Protein AF-A0A538CYM4-F1 (afdb_monomer)

Radius of gyration: 8.8 Å; Cα contacts (8 Å, |Δi|>4): 23; chains: 1; bounding bo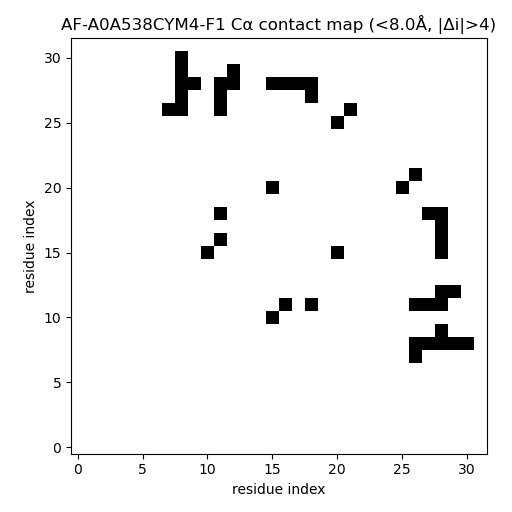x: 18×19×18 Å

Mean predicted aligned error: 3.82 Å

Sequence (32 aa):
YGGNYTRLVQLKKKYDPKNLFHMNANVPPSEV

pLDDT: mean 87.24, std 7.88, range [57.66, 93.69]

Foldseek 3Di:
DPPCLVVVLVVCCVPPVVPPPDDDPDRHVDDD

Structure (mmCIF, N/CA/C/O backbone):
data_AF-A0A538CYM4-F1
#
_entry.id   AF-A0A538CYM4-F1
#
loop_
_atom_site.group_PDB
_atom_site.id
_atom_site.type_symbol
_atom_site.label_atom_id
_atom_site.label_alt_id
_atom_site.label_comp_id
_atom_site.label_asym_id
_atom_site.label_entity_id
_atom_site.label_seq_id
_atom_site.pdbx_PDB_ins_code
_atom_site.Cartn_x
_atom_site.Cartn_y
_atom_site.Cartn_z
_atom_site.occupancy
_atom_site.B_iso_or_equiv
_atom_site.auth_seq_id
_atom_site.auth_comp_id
_atom_site.auth_asym_id
_atom_site.auth_atom_id
_atom_site.pdbx_PDB_model_num
ATOM 1 N N . TYR A 1 1 ? 1.150 0.406 -11.879 1.00 78.12 1 TYR A N 1
ATOM 2 C CA . TYR A 1 1 ? 0.148 1.457 -12.171 1.00 78.12 1 TYR A CA 1
ATOM 3 C C . TYR A 1 1 ? 0.741 2.832 -12.502 1.00 78.12 1 TYR A C 1
ATOM 5 O O . TYR A 1 1 ? -0.021 3.791 -12.600 1.00 78.12 1 TYR A O 1
ATOM 13 N N . GLY A 1 2 ? 2.061 2.950 -12.725 1.00 85.25 2 GLY A N 1
ATOM 14 C CA . GLY A 1 2 ? 2.699 4.228 -13.071 1.00 85.25 2 GLY A CA 1
ATOM 15 C C . GLY A 1 2 ? 2.330 5.358 -12.103 1.00 85.25 2 GLY A C 1
ATOM 16 O O . GLY A 1 2 ? 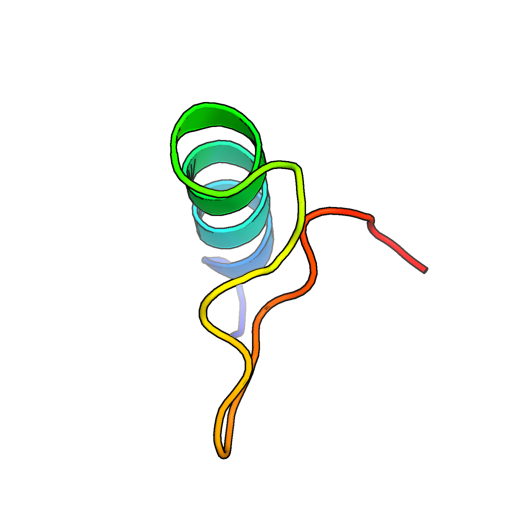2.076 5.108 -10.925 1.00 85.25 2 GLY A O 1
ATOM 17 N N . GLY A 1 3 ? 2.212 6.582 -12.619 1.00 90.00 3 GLY A N 1
ATOM 18 C CA . GLY A 1 3 ? 1.858 7.769 -11.829 1.00 90.00 3 GLY A CA 1
ATOM 19 C C . GLY A 1 3 ? 0.461 7.754 -11.188 1.00 90.00 3 GLY A C 1
ATOM 20 O O . GLY A 1 3 ? 0.186 8.570 -10.317 1.00 90.00 3 GLY A O 1
ATOM 21 N N . ASN A 1 4 ? -0.418 6.814 -11.556 1.00 91.56 4 ASN A N 1
ATOM 22 C CA . ASN A 1 4 ? -1.776 6.736 -11.004 1.00 91.56 4 ASN A CA 1
ATOM 23 C C . ASN A 1 4 ? -1.874 5.893 -9.726 1.00 91.56 4 ASN A C 1
ATOM 25 O O . ASN A 1 4 ? -2.938 5.852 -9.107 1.00 91.56 4 ASN A O 1
ATOM 29 N N . TYR A 1 5 ? -0.796 5.213 -9.323 1.00 91.12 5 TYR A N 1
ATOM 30 C CA . TYR A 1 5 ? -0.824 4.286 -8.191 1.00 91.12 5 TYR A CA 1
ATOM 31 C C . TYR A 1 5 ? -1.309 4.950 -6.897 1.00 91.12 5 TYR A C 1
ATOM 33 O O . TYR A 1 5 ? -2.230 4.448 -6.258 1.00 91.12 5 TYR A O 1
ATOM 41 N N . THR A 1 6 ? -0.787 6.133 -6.575 1.00 91.19 6 THR A N 1
ATOM 42 C CA . THR A 1 6 ? -1.145 6.876 -5.360 1.00 91.19 6 THR A CA 1
ATOM 43 C C . THR A 1 6 ? -2.639 7.203 -5.300 1.00 91.19 6 THR A C 1
ATOM 45 O O . THR A 1 6 ? -3.276 7.036 -4.260 1.00 91.19 6 THR A O 1
ATOM 48 N N . ARG A 1 7 ? -3.247 7.596 -6.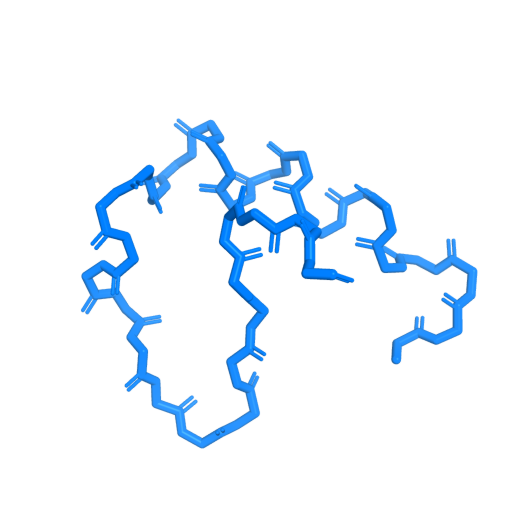431 1.00 92.88 7 ARG A N 1
ATOM 49 C CA . ARG A 1 7 ? -4.694 7.860 -6.504 1.00 92.88 7 ARG A CA 1
ATOM 50 C C . ARG A 1 7 ? -5.507 6.581 -6.301 1.00 92.88 7 ARG A C 1
ATOM 52 O O . ARG A 1 7 ? -6.532 6.612 -5.623 1.00 92.88 7 ARG A O 1
ATOM 59 N N . LEU A 1 8 ? -5.061 5.462 -6.871 1.00 92.81 8 LEU A N 1
ATOM 60 C CA . LEU A 1 8 ? -5.731 4.169 -6.711 1.00 92.81 8 LEU A CA 1
ATOM 61 C C . LEU A 1 8 ? -5.684 3.688 -5.258 1.00 92.81 8 LEU A C 1
ATOM 63 O O . LEU A 1 8 ? -6.710 3.253 -4.742 1.00 92.81 8 LEU A O 1
ATOM 67 N N . VAL A 1 9 ? -4.550 3.848 -4.572 1.00 93.00 9 VAL A N 1
ATOM 68 C CA . VAL A 1 9 ? -4.422 3.532 -3.140 1.00 93.00 9 VAL A CA 1
ATOM 69 C C . VAL A 1 9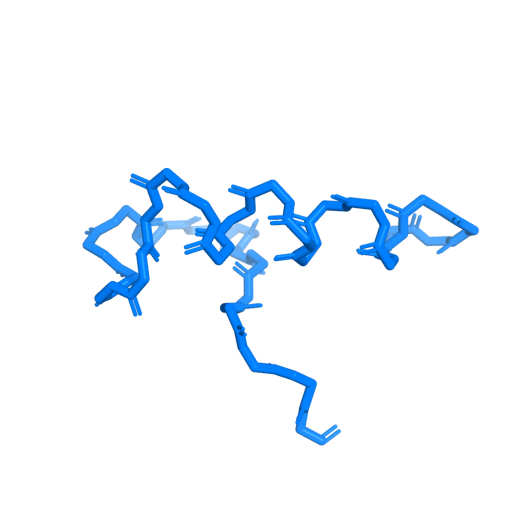 ? -5.355 4.409 -2.299 1.00 93.00 9 VAL A C 1
ATOM 71 O O . VAL A 1 9 ? -6.058 3.894 -1.432 1.00 93.00 9 VAL A O 1
ATOM 74 N N . GLN A 1 10 ? -5.437 5.718 -2.568 1.00 92.88 10 GLN A N 1
ATOM 75 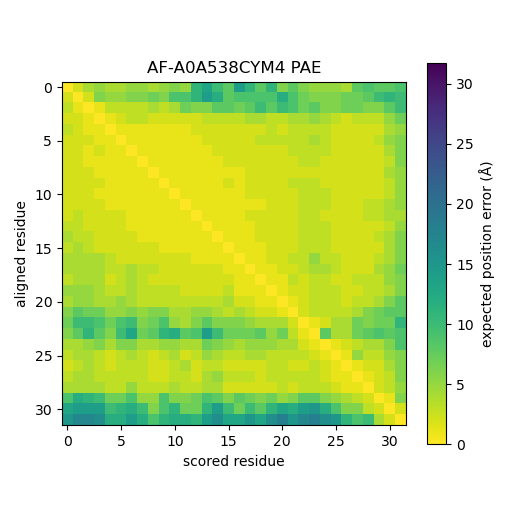C CA . GLN A 1 10 ? -6.360 6.620 -1.859 1.00 92.88 10 GLN A CA 1
ATOM 76 C C . GLN A 1 10 ? -7.830 6.219 -2.037 1.00 92.88 10 GLN A C 1
ATOM 78 O O . GLN A 1 10 ? -8.600 6.211 -1.075 1.00 92.88 10 GLN A O 1
ATOM 83 N N . LEU A 1 11 ? -8.223 5.855 -3.258 1.00 93.31 11 LEU A N 1
ATOM 84 C CA . LEU A 1 11 ? -9.578 5.389 -3.539 1.00 93.31 11 LEU A CA 1
ATOM 85 C C . LEU A 1 11 ? -9.851 4.038 -2.870 1.00 93.31 11 LEU A C 1
ATOM 87 O O . LEU A 1 11 ? -10.894 3.873 -2.240 1.00 93.31 11 LEU A O 1
ATOM 91 N N . LYS A 1 12 ? -8.903 3.099 -2.925 1.00 91.94 12 LYS A N 1
ATOM 92 C CA . LYS A 1 12 ? -9.024 1.800 -2.256 1.00 91.94 12 LYS A CA 1
ATOM 93 C C . LYS A 1 12 ? -9.157 1.964 -0.742 1.00 91.94 12 LYS A C 1
ATOM 95 O O . LYS A 1 12 ? -10.034 1.350 -0.157 1.00 91.94 12 LYS A O 1
ATOM 100 N N . LYS A 1 13 ? -8.393 2.862 -0.111 1.00 91.88 13 LYS A N 1
ATOM 101 C CA . LYS A 1 13 ? -8.542 3.192 1.321 1.00 91.88 13 LYS A CA 1
ATOM 102 C C . LYS A 1 13 ? -9.943 3.702 1.665 1.00 91.88 13 LYS A C 1
ATOM 104 O O . LYS A 1 13 ? -10.483 3.344 2.705 1.00 91.88 13 LYS A O 1
ATOM 109 N N . LYS A 1 14 ? -10.532 4.533 0.801 1.00 93.38 14 LYS A N 1
ATOM 110 C CA . LYS A 1 14 ? -11.862 5.115 1.031 1.00 93.38 14 LYS A CA 1
ATOM 111 C C . LYS A 1 14 ? -12.989 4.091 0.887 1.00 93.38 14 LYS A C 1
ATOM 113 O O . LYS A 1 14 ? -13.944 4.140 1.656 1.00 93.38 14 LYS A O 1
ATOM 118 N N . TYR A 1 15 ? -12.899 3.211 -0.107 1.00 93.69 15 TYR A N 1
ATOM 119 C CA . TYR A 1 15 ? -14.014 2.344 -0.504 1.00 93.69 15 TYR A CA 1
ATOM 120 C C . TYR A 1 15 ? -13.836 0.870 -0.124 1.00 93.69 15 TYR A C 1
ATOM 122 O O . TYR A 1 15 ? -14.825 0.157 -0.000 1.00 93.69 15 TYR A O 1
ATOM 130 N N . ASP A 1 16 ? -12.605 0.411 0.086 1.00 91.56 16 ASP A N 1
ATOM 131 C CA . ASP A 1 16 ? -12.278 -0.963 0.468 1.00 91.56 16 ASP A CA 1
ATOM 132 C C . ASP A 1 16 ? -11.091 -1.020 1.457 1.00 91.56 16 ASP A C 1
ATOM 134 O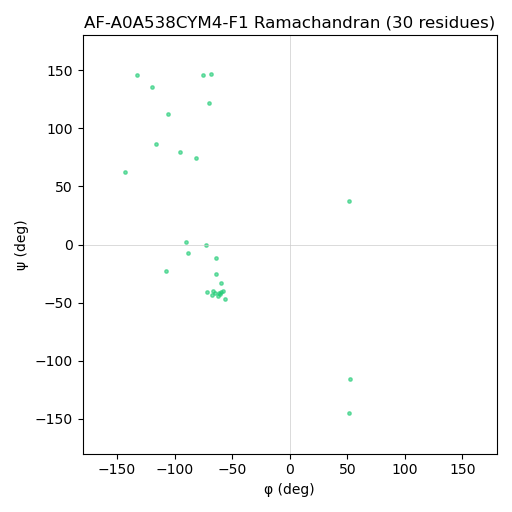 O . ASP A 1 16 ? -10.030 -1.581 1.159 1.00 91.56 16 ASP A O 1
ATOM 138 N N . PRO A 1 17 ? -11.240 -0.432 2.660 1.00 90.50 17 PRO A N 1
ATOM 139 C CA . PRO A 1 17 ? -10.168 -0.381 3.655 1.00 90.50 17 PRO A CA 1
ATOM 140 C C . PRO A 1 17 ? -9.761 -1.768 4.168 1.00 90.50 17 PRO A C 1
ATOM 142 O O . PRO A 1 17 ? -8.630 -1.948 4.611 1.00 90.50 17 PRO A O 1
ATOM 145 N N . LYS A 1 18 ? -10.667 -2.753 4.104 1.00 91.69 18 LYS A N 1
ATOM 146 C CA . LYS A 1 18 ? -10.403 -4.146 4.495 1.00 91.69 18 LYS A CA 1
ATOM 147 C C . LYS A 1 18 ? -9.881 -5.002 3.339 1.00 91.69 18 LYS A C 1
ATOM 149 O O . LYS A 1 18 ? -9.655 -6.190 3.538 1.00 91.69 18 LYS A O 1
ATOM 154 N N . ASN A 1 19 ? -9.683 -4.405 2.161 1.00 89.75 19 ASN A N 1
ATOM 155 C CA . ASN A 1 19 ? -9.228 -5.085 0.955 1.00 89.75 19 ASN A CA 1
ATOM 156 C C . ASN A 1 19 ? -10.070 -6.331 0.613 1.00 89.75 19 ASN A C 1
ATOM 158 O O . ASN A 1 19 ? -9.520 -7.338 0.186 1.00 89.75 19 ASN A O 1
ATOM 162 N N . LEU A 1 20 ? -11.388 -6.277 0.829 1.00 89.94 20 LEU A N 1
ATOM 163 C CA . LEU A 1 20 ? -12.337 -7.363 0.578 1.00 89.94 20 LEU A CA 1
ATOM 164 C C . LEU A 1 20 ? -12.339 -7.780 -0.899 1.00 89.94 20 LEU A C 1
ATOM 166 O O . LEU A 1 20 ? -12.505 -8.955 -1.214 1.00 89.94 20 LEU A O 1
ATOM 170 N N . PHE A 1 21 ? -12.110 -6.834 -1.813 1.00 86.25 21 PHE A N 1
ATOM 171 C CA . PHE A 1 21 ? -12.023 -7.110 -3.244 1.00 86.25 21 PHE A CA 1
ATOM 172 C C . PHE A 1 21 ? -10.566 -7.288 -3.665 1.00 86.25 21 PHE A C 1
ATOM 174 O O . PHE A 1 21 ? -9.947 -6.368 -4.205 1.00 86.25 21 PHE A O 1
ATOM 181 N N . HIS A 1 22 ? -10.013 -8.472 -3.413 1.00 84.25 22 HIS A N 1
ATOM 182 C CA . HIS A 1 22 ? -8.630 -8.803 -3.741 1.00 84.25 22 HIS A CA 1
ATOM 183 C C . HIS A 1 22 ? -8.566 -9.935 -4.780 1.00 84.25 22 HIS A C 1
ATOM 185 O O . HIS A 1 22 ? -8.470 -11.115 -4.461 1.00 84.25 22 HIS A O 1
ATOM 191 N N . MET A 1 23 ? -8.621 -9.594 -6.066 1.00 87.25 23 MET A N 1
ATOM 192 C CA . MET A 1 23 ? -8.462 -10.583 -7.140 1.00 87.25 23 MET A CA 1
ATOM 193 C C . MET A 1 23 ? -7.479 -10.086 -8.198 1.00 87.25 23 MET A C 1
ATOM 195 O O . MET A 1 23 ? -7.438 -8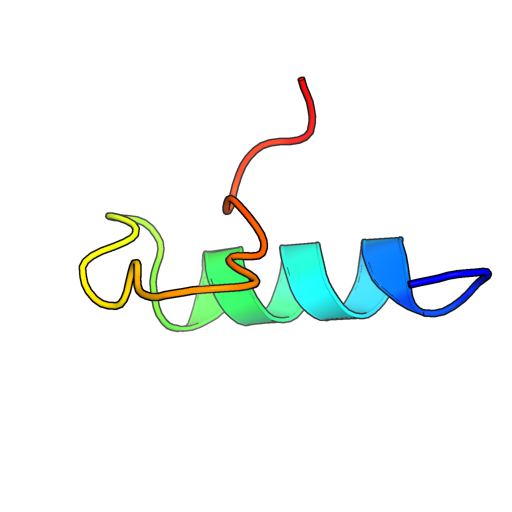.894 -8.498 1.00 87.25 23 MET A O 1
ATOM 199 N N . ASN A 1 24 ? -6.718 -11.015 -8.786 1.00 83.94 24 ASN A N 1
ATOM 200 C CA . ASN A 1 24 ? -5.788 -10.769 -9.893 1.00 83.94 24 ASN A CA 1
ATOM 201 C C . ASN A 1 24 ? -4.796 -9.620 -9.598 1.00 83.94 24 ASN A C 1
ATOM 203 O O . ASN A 1 24 ? -3.985 -9.716 -8.678 1.00 83.94 24 ASN A O 1
ATOM 207 N N . ALA A 1 25 ? -4.863 -8.523 -10.361 1.00 79.44 25 ALA A N 1
ATOM 208 C CA . ALA A 1 25 ? -4.048 -7.323 -10.189 1.00 79.44 25 ALA A CA 1
ATOM 209 C C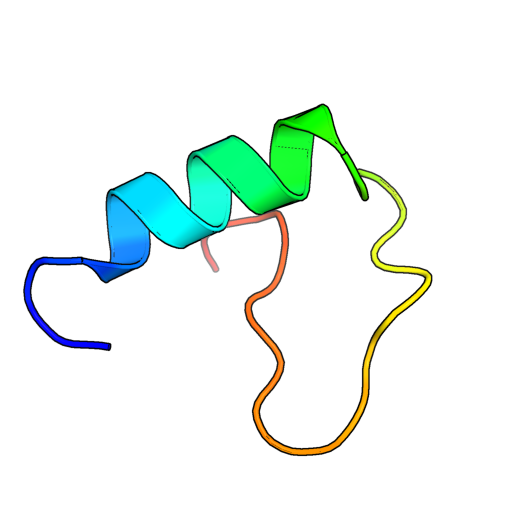 . ALA A 1 25 ? -4.628 -6.408 -9.092 1.00 79.44 25 ALA A C 1
ATOM 211 O O . ALA A 1 25 ? -5.226 -5.370 -9.371 1.00 79.44 25 ALA A O 1
ATOM 212 N N . ASN A 1 26 ? -4.461 -6.790 -7.829 1.00 87.75 26 ASN A N 1
ATOM 213 C CA . ASN A 1 26 ? -4.953 -5.997 -6.704 1.00 87.75 26 ASN A CA 1
ATOM 214 C C . ASN A 1 26 ? -4.085 -4.750 -6.428 1.00 87.75 26 ASN A C 1
ATOM 216 O O . ASN A 1 26 ? -2.863 -4.792 -6.556 1.00 87.75 26 ASN A O 1
ATOM 220 N N . VAL A 1 27 ? -4.716 -3.657 -5.986 1.00 89.25 27 VAL A N 1
ATOM 221 C CA . VAL A 1 27 ? -4.039 -2.509 -5.357 1.00 89.25 27 VAL A CA 1
ATOM 222 C C . VAL A 1 27 ? -4.338 -2.573 -3.861 1.00 89.25 27 VAL A C 1
ATOM 224 O O . VAL A 1 27 ? -5.501 -2.399 -3.492 1.00 89.25 27 VAL A O 1
ATOM 227 N N . PRO A 1 28 ? -3.348 -2.839 -2.993 1.00 87.75 28 PRO A N 1
ATOM 228 C CA . PRO A 1 28 ? -3.582 -2.866 -1.557 1.00 87.75 28 PRO A CA 1
ATOM 229 C C . PRO A 1 28 ? -3.896 -1.456 -1.024 1.00 87.75 28 PRO A C 1
ATOM 231 O O . PRO A 1 28 ? -3.352 -0.465 -1.518 1.00 87.75 28 PRO A O 1
ATOM 234 N N . PRO A 1 29 ? -4.749 -1.333 0.009 1.00 85.44 29 PRO A N 1
ATOM 235 C CA . PRO A 1 29 ? -5.021 -0.057 0.659 1.00 85.44 29 PRO A CA 1
ATOM 236 C C . PRO A 1 29 ? -3.844 0.430 1.520 1.00 85.44 29 PRO A C 1
ATOM 238 O O . PRO A 1 29 ? -3.951 1.504 2.0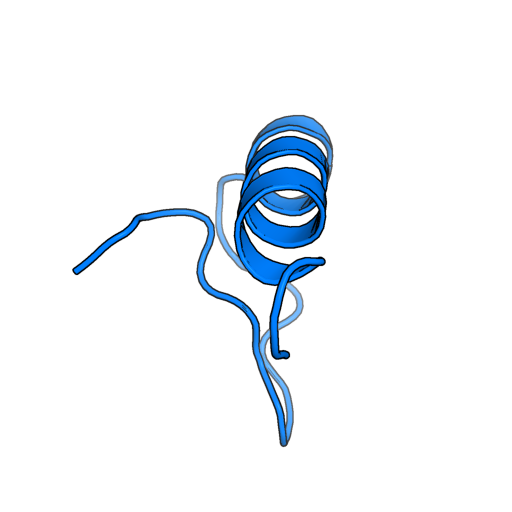91 1.00 85.44 29 PRO A O 1
ATOM 241 N N . SER A 1 30 ? -2.723 -0.289 1.628 1.00 81.25 30 SER A N 1
ATOM 242 C CA . SER A 1 30 ? -1.488 0.195 2.259 1.00 81.25 30 SER A CA 1
ATOM 243 C C . SER A 1 30 ? -0.338 0.187 1.256 1.00 81.25 30 SER A C 1
ATOM 245 O O . SER A 1 30 ? -0.166 -0.782 0.517 1.00 81.25 30 SER A O 1
ATOM 247 N N . GLU A 1 31 ? 0.451 1.262 1.241 1.00 65.06 31 GLU A N 1
ATOM 248 C CA . GLU A 1 31 ? 1.772 1.242 0.609 1.00 65.06 31 GLU A CA 1
ATOM 249 C C . GLU A 1 31 ? 2.661 0.351 1.488 1.00 65.06 31 GLU A C 1
ATOM 251 O O . GLU A 1 31 ? 2.713 0.563 2.701 1.00 65.06 31 GLU A O 1
ATOM 256 N N . VAL A 1 32 ? 3.226 -0.704 0.897 1.00 57.66 32 VAL A N 1
ATOM 257 C CA . VAL A 1 32 ? 4.243 -1.558 1.533 1.00 57.66 32 VAL A CA 1
ATOM 258 C C . VAL A 1 32 ? 5.610 -0.947 1.295 1.00 57.66 32 VAL A C 1
ATOM 260 O O . VAL A 1 32 ? 5.807 -0.445 0.163 1.00 57.66 32 VAL A O 1
#

Secondary structure (DSSP, 8-state):
-GGGHHHHHHHHHHH-TT-----SS---SS--

Solvent-accessible surface area (backbone atoms only — not comparable to full-atom values): 2120 Å² total; per-residue (Å²): 110,76,92,52,40,67,60,51,28,55,50,27,40,74,76,35,66,81,48,78,82,69,59,92,89,58,76,59,48,62,92,127